Protein AF-A0A940HLI9-F1 (afdb_monomer_lite)

Structure (mmCIF, N/CA/C/O backbone):
data_AF-A0A940HLI9-F1
#
_entry.id   AF-A0A940HLI9-F1
#
loop_
_atom_site.group_PDB
_atom_site.id
_atom_site.type_symbol
_atom_site.label_atom_id
_atom_site.label_alt_id
_atom_site.label_comp_id
_atom_site.label_asym_id
_atom_site.label_entity_id
_atom_site.label_seq_id
_atom_site.pdbx_PDB_ins_code
_atom_site.Cartn_x
_atom_site.Cartn_y
_atom_site.Cartn_z
_atom_site.occupancy
_atom_site.B_iso_or_equiv
_atom_site.auth_seq_id
_atom_site.auth_comp_id
_atom_site.auth_asym_id
_atom_site.auth_atom_id
_atom_site.pdbx_PDB_model_num
ATOM 1 N N . MET A 1 1 ? -22.825 69.898 46.844 1.00 34.56 1 MET A N 1
ATOM 2 C CA . MET A 1 1 ? -21.677 69.708 45.927 1.00 34.56 1 MET A CA 1
ATOM 3 C C . MET A 1 1 ? -21.076 68.330 46.210 1.00 34.56 1 MET A C 1
ATOM 5 O O . MET A 1 1 ? -21.079 67.948 47.373 1.00 34.56 1 MET A O 1
ATOM 9 N N . PRO A 1 2 ? -20.767 67.544 45.162 1.00 39.75 2 PRO A N 1
ATOM 10 C CA . PRO A 1 2 ? -21.033 66.092 45.058 1.00 39.75 2 PRO A CA 1
ATOM 11 C C . PRO A 1 2 ? -19.988 65.242 45.807 1.00 39.75 2 PRO A C 1
ATOM 13 O O . PRO A 1 2 ? -18.832 65.632 45.882 1.00 39.75 2 PRO A O 1
ATOM 16 N N . ILE A 1 3 ? -20.351 64.195 46.558 1.00 37.03 3 ILE A N 1
ATOM 17 C CA . ILE A 1 3 ? -20.760 62.819 46.179 1.00 37.03 3 ILE A CA 1
ATOM 18 C C . ILE A 1 3 ? -19.751 62.132 45.244 1.00 37.03 3 ILE A C 1
ATOM 20 O O . ILE A 1 3 ? -19.861 62.183 44.022 1.00 37.03 3 ILE A O 1
ATOM 24 N N . ILE A 1 4 ? -18.790 61.439 45.862 1.00 46.00 4 ILE A N 1
ATOM 25 C CA . ILE A 1 4 ? -17.926 60.436 45.234 1.00 46.00 4 ILE A CA 1
ATOM 26 C C . ILE A 1 4 ? -18.739 59.138 45.159 1.00 46.00 4 ILE A C 1
ATOM 28 O O . ILE A 1 4 ? -18.910 58.434 46.153 1.00 46.00 4 ILE A O 1
ATOM 32 N N . GLY A 1 5 ? -19.303 58.862 43.985 1.00 39.59 5 GLY A N 1
ATOM 33 C CA . GLY A 1 5 ? -20.005 57.617 43.689 1.00 39.59 5 GLY A CA 1
ATOM 34 C C . GLY A 1 5 ? -19.029 56.546 43.213 1.00 39.59 5 GLY A C 1
ATOM 35 O O . GLY A 1 5 ? -18.458 56.659 42.131 1.00 39.59 5 GLY A O 1
ATOM 36 N N . PHE A 1 6 ? -18.865 55.497 44.018 1.00 41.69 6 PHE A N 1
ATOM 37 C CA . PHE A 1 6 ? -18.254 54.228 43.628 1.00 41.69 6 PHE A CA 1
ATOM 38 C C . PHE A 1 6 ? -19.008 53.639 42.423 1.00 41.69 6 PHE A C 1
ATOM 40 O O . PHE A 1 6 ? -20.131 53.152 42.557 1.00 41.69 6 PHE A O 1
ATOM 47 N N . MET A 1 7 ? -18.396 53.660 41.238 1.00 38.41 7 MET A N 1
ATOM 48 C CA . MET A 1 7 ? -18.864 52.855 40.111 1.00 38.41 7 MET A CA 1
ATOM 49 C C . MET A 1 7 ? -18.359 51.420 40.285 1.00 38.41 7 MET A C 1
ATOM 51 O O . MET A 1 7 ? -17.169 51.126 40.203 1.00 38.41 7 MET A O 1
ATOM 55 N N . SER A 1 8 ? -19.330 50.558 40.566 1.00 41.03 8 SER A N 1
ATOM 56 C CA . SER A 1 8 ? -19.304 49.099 40.587 1.00 41.03 8 SER A CA 1
ATOM 57 C C . SER A 1 8 ? -18.386 48.466 39.529 1.00 41.03 8 SER A C 1
ATOM 59 O O . SER A 1 8 ? -18.552 48.657 38.323 1.00 41.03 8 SER A O 1
ATOM 61 N N . THR A 1 9 ? -17.457 47.630 39.991 1.00 48.69 9 THR A N 1
ATOM 62 C CA . THR A 1 9 ? -16.508 46.827 39.200 1.00 48.69 9 THR A CA 1
ATOM 63 C C . THR A 1 9 ? -17.158 45.675 38.417 1.00 48.69 9 THR A C 1
ATOM 65 O O . THR A 1 9 ? -16.462 44.905 37.756 1.00 48.69 9 THR A O 1
ATOM 68 N N . LEU A 1 10 ? -18.491 45.562 38.411 1.00 42.12 10 LEU A N 1
ATOM 69 C CA . LEU A 1 10 ? -19.194 44.447 37.767 1.00 42.12 10 LEU A CA 1
ATOM 70 C C . LEU A 1 10 ? -19.305 44.546 36.232 1.00 42.12 10 LEU A C 1
ATOM 72 O O . LEU A 1 10 ? -19.690 43.572 35.592 1.00 42.12 10 LEU A O 1
ATOM 76 N N . SER A 1 11 ? -18.947 45.678 35.613 1.00 44.53 11 SER A N 1
ATOM 77 C CA . SER A 1 11 ? -19.092 45.859 34.151 1.00 44.53 11 SER A CA 1
ATOM 78 C C . SER A 1 11 ? -17.863 45.454 33.326 1.00 44.53 11 SER A C 1
ATOM 80 O O . SER A 1 11 ? -17.962 45.324 32.107 1.00 44.53 11 SER A O 1
ATOM 82 N N . VAL A 1 12 ? -16.706 45.223 33.956 1.00 42.00 12 VAL A N 1
ATOM 83 C CA . VAL A 1 12 ? -15.482 44.805 33.238 1.00 42.00 12 VAL A CA 1
ATOM 84 C C . VAL A 1 12 ? -15.362 43.277 33.169 1.00 42.00 12 VAL A C 1
ATOM 86 O O . VAL A 1 12 ? -14.856 42.743 32.183 1.00 42.00 12 VAL A O 1
ATOM 89 N N . LEU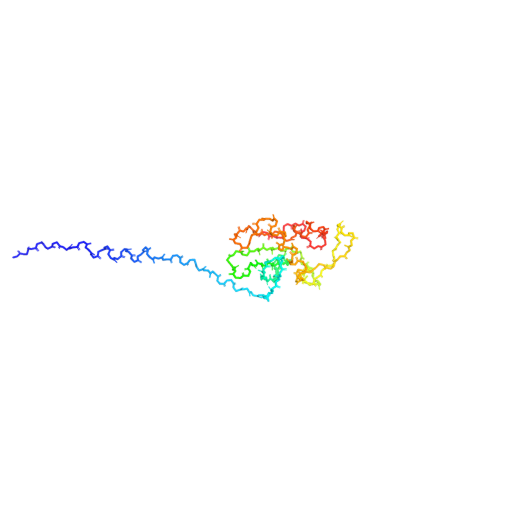 A 1 13 ? -15.917 42.551 34.145 1.00 41.00 13 LEU A N 1
ATOM 90 C CA . LEU A 1 13 ? -15.831 41.086 34.194 1.00 41.00 13 LEU A CA 1
ATOM 91 C C . LEU A 1 13 ? -16.717 40.373 33.156 1.00 41.00 13 LEU A C 1
ATOM 93 O O . LEU A 1 13 ? -16.303 39.361 32.600 1.00 41.00 13 LEU A O 1
ATOM 97 N N . LEU A 1 14 ? -17.865 40.943 32.772 1.00 41.19 14 LEU A N 1
ATOM 98 C CA . LEU A 1 14 ? -18.736 40.367 31.730 1.00 41.19 14 LEU A CA 1
ATOM 99 C C . LEU A 1 14 ? -18.207 40.537 30.294 1.00 41.19 14 LEU A C 1
ATOM 101 O O . LEU A 1 14 ? -18.754 39.952 29.357 1.00 41.19 14 LEU A O 1
ATOM 105 N N . ARG A 1 15 ? -17.135 41.316 30.096 1.00 40.88 15 ARG A N 1
ATOM 106 C CA . ARG A 1 15 ? -16.509 41.499 28.777 1.00 40.88 15 ARG A CA 1
ATOM 107 C C . ARG A 1 15 ? -15.299 40.590 28.548 1.00 40.88 15 ARG A C 1
ATOM 109 O O . ARG A 1 15 ? -14.881 40.444 27.403 1.00 40.88 15 ARG A O 1
ATOM 116 N N . ILE A 1 16 ? -14.785 39.942 29.595 1.00 38.28 16 ILE A N 1
ATOM 117 C CA . ILE A 1 16 ? -13.632 39.033 29.500 1.00 38.28 16 ILE A CA 1
ATOM 118 C C . ILE A 1 16 ? -14.080 37.575 29.304 1.00 38.28 16 ILE A C 1
ATOM 120 O O . ILE A 1 16 ? -13.441 36.843 28.550 1.00 38.28 16 ILE A O 1
ATOM 124 N N . GLU A 1 17 ? -15.239 37.162 29.828 1.00 36.31 17 GLU A N 1
ATOM 125 C CA . GLU A 1 17 ? -15.720 35.782 29.619 1.00 36.31 17 GLU A CA 1
ATOM 126 C C . GLU A 1 17 ? -16.152 35.473 28.174 1.00 36.31 17 GLU A C 1
ATOM 128 O O . GLU A 1 17 ? -16.124 34.318 27.750 1.00 36.31 17 GLU A O 1
ATOM 133 N N . LYS A 1 18 ? -16.448 36.490 27.352 1.00 37.16 18 LYS A N 1
ATOM 134 C CA . LYS A 1 18 ? -16.671 36.288 25.907 1.00 37.16 18 LYS A CA 1
ATOM 135 C C . LYS A 1 18 ? -15.386 36.124 25.095 1.00 37.16 18 LYS A C 1
ATOM 137 O O . LYS A 1 18 ? -15.468 35.674 23.957 1.00 37.16 18 LYS A O 1
ATOM 142 N N . PHE A 1 19 ? -14.220 36.448 25.655 1.00 38.03 19 PHE A N 1
ATOM 143 C CA . PHE A 1 19 ? -12.939 36.323 24.950 1.00 38.03 19 PHE A CA 1
ATOM 144 C C . PHE A 1 19 ? -12.240 34.977 25.195 1.00 38.03 19 PHE A C 1
ATOM 146 O O . PHE A 1 19 ? -11.377 34.588 24.415 1.00 38.03 19 PHE A O 1
ATOM 153 N N . LEU A 1 20 ? -12.657 34.227 26.222 1.00 38.44 20 LEU A N 1
ATOM 154 C CA . LEU A 1 20 ? -12.158 32.873 26.503 1.00 38.44 20 LEU A CA 1
ATOM 155 C C . LEU A 1 20 ? -13.118 31.756 26.056 1.00 38.44 20 LEU A C 1
ATOM 157 O O . LEU A 1 20 ? -12.775 30.582 26.137 1.00 38.44 20 LEU A O 1
ATOM 161 N N . SER A 1 21 ? -14.276 32.114 25.486 1.00 38.53 21 SER A N 1
ATOM 162 C CA . SER A 1 21 ? -15.133 31.207 24.703 1.00 38.53 21 SER A CA 1
ATOM 163 C C . SER A 1 21 ? -14.840 31.311 23.197 1.00 38.53 21 SER A C 1
ATOM 165 O O . SER A 1 21 ? -15.697 31.092 22.343 1.00 38.53 21 SER A O 1
ATOM 167 N N . GLY A 1 22 ? -13.599 31.658 22.844 1.00 36.22 22 GLY A N 1
ATOM 168 C CA . GLY A 1 22 ? -13.057 31.461 21.506 1.00 36.22 22 GLY A CA 1
ATOM 169 C C . GLY A 1 22 ? -12.797 29.977 21.303 1.00 36.22 22 GLY A C 1
ATOM 170 O O . GLY A 1 22 ? -11.651 29.536 21.327 1.00 36.22 22 GLY A O 1
ATOM 171 N N . GLY A 1 23 ? -13.879 29.202 21.183 1.00 35.09 23 GLY A N 1
ATOM 172 C CA . GLY A 1 23 ? -13.837 27.800 20.819 1.00 35.09 23 GLY A CA 1
ATOM 173 C C . GLY A 1 23 ? -12.922 27.653 19.619 1.00 35.09 23 GLY A C 1
ATOM 174 O O . GLY A 1 23 ? -13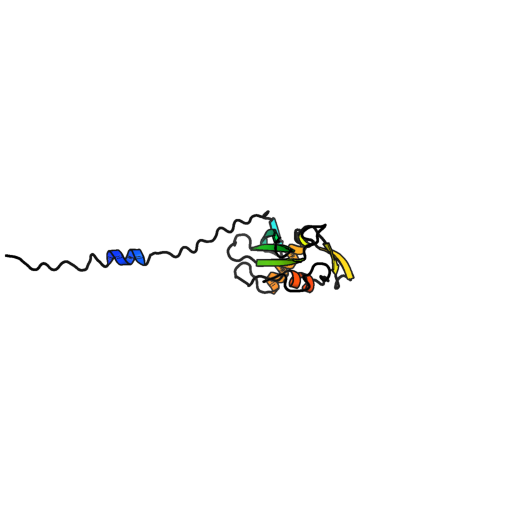.223 28.138 18.529 1.00 35.09 23 GLY A O 1
ATOM 175 N N . ASN A 1 24 ? -11.786 27.008 19.856 1.00 37.00 24 ASN A N 1
ATOM 176 C CA . ASN A 1 24 ? -10.861 26.586 18.831 1.00 37.00 24 ASN A CA 1
ATOM 177 C C . ASN A 1 24 ? -11.597 25.501 18.039 1.00 37.00 24 ASN A C 1
ATOM 179 O O . ASN A 1 24 ? -11.438 24.302 18.274 1.00 37.00 24 ASN A O 1
ATOM 183 N N . GLN A 1 25 ? -12.490 25.920 17.142 1.00 34.53 25 GLN A N 1
ATOM 184 C CA . GLN A 1 25 ? -12.883 25.083 16.036 1.00 34.53 25 GLN A CA 1
ATOM 185 C C . GLN A 1 25 ? -11.609 24.937 15.221 1.00 34.53 25 GLN A C 1
ATOM 187 O O . GLN A 1 25 ? -11.322 25.729 14.327 1.00 34.53 25 GLN A O 1
ATOM 192 N N . LEU A 1 26 ? -10.837 23.898 15.561 1.00 39.41 26 LEU A N 1
ATOM 193 C CA . LEU A 1 26 ? -10.153 23.102 14.565 1.00 39.41 26 LEU A CA 1
ATOM 194 C C . LEU A 1 26 ? -11.173 22.965 13.448 1.00 39.41 26 LEU A C 1
ATOM 196 O O . LEU A 1 26 ? -12.131 22.195 13.568 1.00 39.41 26 LEU A O 1
ATOM 200 N N . GLN A 1 27 ? -11.015 23.794 12.417 1.00 38.19 27 GLN A N 1
ATOM 201 C CA . GLN A 1 27 ? -11.606 23.536 11.131 1.00 38.19 27 GLN A CA 1
ATOM 202 C C . GLN A 1 27 ? -11.174 22.107 10.864 1.00 38.19 27 GLN A C 1
ATOM 204 O O . GLN A 1 27 ? -10.001 21.834 10.605 1.00 38.19 27 GLN A O 1
ATOM 209 N N . GLN A 1 28 ? -12.106 21.173 11.054 1.00 36.88 28 GLN A N 1
ATOM 210 C CA . GLN A 1 28 ? -12.014 19.884 10.420 1.00 36.88 28 GLN A CA 1
ATOM 211 C C . GLN A 1 28 ? -11.928 20.284 8.965 1.00 36.88 28 GLN A C 1
ATOM 213 O O . GLN A 1 28 ? -12.931 20.686 8.371 1.00 36.88 28 GLN A O 1
ATOM 218 N N . SER A 1 29 ? -10.700 20.342 8.451 1.00 39.44 29 SER A N 1
ATOM 219 C CA . SER A 1 29 ? -10.467 20.600 7.055 1.00 39.44 29 SER A CA 1
ATOM 220 C C . SER A 1 29 ? -11.293 19.525 6.384 1.00 39.44 29 SER A C 1
ATOM 222 O O . SER A 1 29 ? -11.051 18.324 6.538 1.00 39.44 29 SER A O 1
ATOM 224 N N . LYS A 1 30 ? -12.389 19.955 5.757 1.00 42.72 30 LYS A N 1
ATOM 225 C CA . LYS A 1 30 ? -13.203 19.110 4.907 1.00 42.72 30 LYS A CA 1
ATOM 226 C C . LYS A 1 30 ? -12.279 18.787 3.747 1.00 42.72 30 LYS A C 1
ATOM 228 O O . LYS A 1 30 ? -12.293 19.455 2.721 1.00 42.72 30 LYS A O 1
ATOM 233 N N . THR A 1 31 ? -11.394 17.820 3.960 1.00 45.19 31 THR A N 1
ATOM 234 C CA . THR A 1 31 ? -10.532 17.242 2.951 1.00 45.19 31 THR A CA 1
ATOM 235 C C . THR A 1 31 ? -11.489 16.509 2.040 1.00 45.19 31 THR A C 1
ATOM 237 O O . THR A 1 31 ? -11.845 15.352 2.249 1.00 45.19 31 THR A O 1
ATOM 240 N N . SER A 1 32 ? -12.009 17.256 1.070 1.00 42.56 32 SER A N 1
ATOM 241 C CA . SER A 1 32 ? -12.756 16.722 -0.047 1.00 42.56 32 SER A CA 1
ATOM 242 C C . SER A 1 32 ? -11.923 15.582 -0.618 1.00 42.56 32 SER A C 1
ATOM 244 O O . SER A 1 32 ? -10.831 15.790 -1.148 1.00 42.56 32 SER A O 1
ATOM 246 N N . MET A 1 33 ? -12.390 14.353 -0.418 1.00 53.72 33 MET A N 1
ATOM 247 C CA . MET A 1 33 ? -11.829 13.197 -1.089 1.00 53.72 33 MET A CA 1
ATOM 248 C C . MET A 1 33 ? -12.150 13.372 -2.570 1.00 53.72 33 MET A C 1
ATOM 250 O O . MET A 1 33 ? -13.268 13.105 -2.993 1.00 53.72 33 MET A O 1
ATOM 254 N N . SER A 1 34 ? -11.192 13.855 -3.356 1.00 63.06 34 SER A N 1
ATOM 255 C CA . SER A 1 34 ? -11.360 14.108 -4.791 1.00 63.06 34 SER A CA 1
ATOM 256 C C . SER A 1 34 ? -11.345 12.825 -5.639 1.00 63.06 34 SER A C 1
ATOM 258 O O . SER A 1 34 ? -11.016 12.873 -6.818 1.00 63.06 34 SER A O 1
ATOM 260 N N . GLY A 1 35 ? -11.673 11.673 -5.047 1.00 74.75 35 GLY A N 1
ATOM 261 C CA . GLY A 1 35 ? -11.556 10.356 -5.664 1.00 74.75 35 GLY A CA 1
ATOM 262 C C . GLY A 1 35 ? -12.792 9.499 -5.441 1.00 74.75 35 GLY A C 1
ATOM 263 O O . GLY A 1 35 ? -13.545 9.694 -4.486 1.00 74.75 35 GLY A O 1
ATOM 264 N N . LYS A 1 36 ? -12.988 8.509 -6.318 1.00 89.00 36 LYS A N 1
ATOM 265 C CA . LYS A 1 36 ? -14.086 7.542 -6.205 1.00 89.00 36 LYS A CA 1
ATOM 266 C C . LYS A 1 36 ? -13.956 6.762 -4.893 1.00 89.00 36 LYS A C 1
ATOM 268 O O . LYS A 1 36 ? -13.028 5.967 -4.748 1.00 89.00 36 LYS A O 1
ATOM 273 N N . LEU A 1 37 ? -14.899 6.974 -3.974 1.00 93.44 37 LEU A N 1
ATOM 274 C CA . LEU A 1 37 ? -15.017 6.213 -2.731 1.00 93.44 37 LEU A CA 1
ATOM 275 C C . LEU A 1 37 ? -15.471 4.781 -3.040 1.00 93.44 37 LEU A C 1
ATOM 277 O O . LEU A 1 37 ? -16.423 4.578 -3.795 1.00 93.44 37 LEU A O 1
ATOM 281 N N . ARG A 1 38 ? -14.775 3.793 -2.481 1.00 96.19 38 ARG A N 1
ATOM 282 C CA . ARG A 1 38 ? -15.034 2.360 -2.686 1.00 96.19 38 ARG A CA 1
ATOM 283 C C . ARG A 1 38 ? -15.118 1.654 -1.335 1.00 96.19 38 ARG A C 1
ATOM 285 O O . ARG A 1 38 ? -14.493 2.101 -0.378 1.00 96.19 38 ARG A O 1
ATOM 292 N N . ASN A 1 39 ? -15.880 0.565 -1.267 1.00 96.94 39 ASN A N 1
ATOM 293 C CA . ASN A 1 39 ? -16.027 -0.258 -0.064 1.00 96.94 39 ASN A CA 1
ATOM 294 C C . ASN A 1 39 ? -15.176 -1.528 -0.189 1.00 96.94 39 ASN A C 1
ATOM 296 O O . ASN A 1 39 ? -15.019 -2.051 -1.293 1.00 96.94 39 ASN A O 1
ATOM 300 N N . ILE A 1 40 ? -14.669 -2.035 0.932 1.00 97.56 40 ILE A N 1
ATOM 301 C CA . ILE A 1 40 ? -14.020 -3.347 1.022 1.00 97.56 40 ILE A CA 1
ATOM 302 C C . ILE A 1 40 ? -14.255 -3.951 2.408 1.00 97.56 40 ILE A C 1
ATOM 304 O O . ILE A 1 40 ? -14.232 -3.231 3.403 1.00 97.56 40 ILE A O 1
ATOM 308 N N . VAL A 1 41 ? -14.477 -5.263 2.465 1.00 97.75 41 VAL A N 1
ATOM 309 C CA . VAL A 1 41 ? -14.654 -6.016 3.715 1.00 97.75 41 VAL A CA 1
ATOM 310 C C . VAL A 1 41 ? -13.390 -6.829 3.978 1.00 97.75 41 VAL A C 1
ATOM 312 O O . VAL A 1 41 ? -12.891 -7.508 3.076 1.00 97.75 41 VAL A O 1
ATOM 315 N N . ILE A 1 42 ? -12.842 -6.742 5.191 1.00 97.00 42 ILE A N 1
ATOM 316 C CA . ILE A 1 42 ? -11.645 -7.488 5.603 1.00 97.00 42 ILE A CA 1
ATOM 317 C C . ILE A 1 42 ? -11.908 -8.088 6.984 1.00 97.00 42 ILE A C 1
ATOM 319 O O . ILE A 1 42 ? -12.005 -7.361 7.971 1.00 97.00 42 ILE A O 1
ATOM 323 N N . GLY A 1 43 ? -12.035 -9.417 7.042 1.00 94.94 43 GLY A N 1
ATOM 324 C CA . GLY A 1 43 ? -12.564 -10.088 8.232 1.00 94.94 43 GLY A CA 1
ATOM 325 C C . GLY A 1 43 ? -13.994 -9.615 8.496 1.00 94.94 43 GLY A C 1
ATOM 326 O O . GLY A 1 43 ? -14.782 -9.519 7.559 1.00 94.94 43 GLY A O 1
ATOM 327 N N . ASP A 1 44 ? -14.278 -9.233 9.739 1.00 95.69 44 ASP A N 1
ATOM 328 C CA . ASP A 1 44 ? -15.595 -8.739 10.170 1.00 95.69 44 ASP A CA 1
ATOM 329 C C . ASP A 1 44 ? -15.707 -7.204 10.149 1.00 95.69 44 ASP A C 1
ATOM 331 O O . AS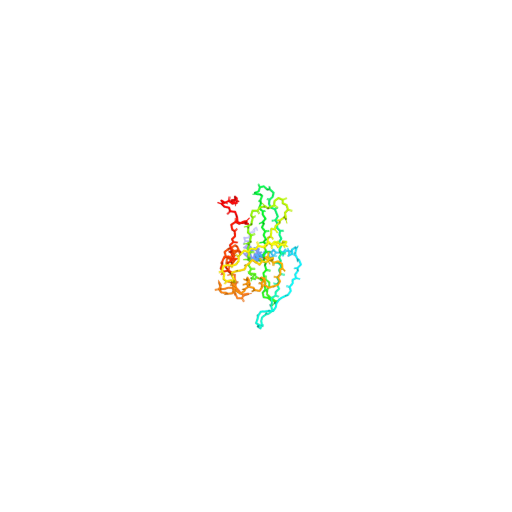P A 1 44 ? -16.604 -6.622 10.760 1.00 95.69 44 ASP A O 1
ATOM 335 N N . GLN A 1 45 ? -14.756 -6.521 9.507 1.00 97.06 45 GLN A N 1
ATOM 336 C CA . GLN A 1 45 ? -14.687 -5.063 9.486 1.00 97.06 45 GLN A CA 1
ATOM 337 C C . GLN A 1 45 ? -14.927 -4.519 8.076 1.00 97.06 45 GLN A C 1
ATOM 339 O O . GLN A 1 45 ? -14.319 -4.952 7.091 1.00 97.06 45 GLN A O 1
ATOM 344 N N . ASP A 1 46 ? -15.794 -3.511 8.005 1.00 97.56 46 ASP A N 1
ATOM 345 C CA . ASP A 1 46 ? -16.063 -2.741 6.799 1.00 97.56 46 ASP A CA 1
ATOM 346 C C . ASP A 1 46 ? -15.108 -1.549 6.701 1.00 97.56 46 ASP A C 1
ATOM 348 O O . ASP A 1 46 ? -15.043 -0.703 7.599 1.00 97.56 46 ASP A O 1
ATOM 352 N N . TYR A 1 47 ? -14.463 -1.397 5.550 1.00 97.94 47 TYR A N 1
ATOM 353 C CA . TYR A 1 47 ? -13.611 -0.256 5.242 1.00 97.94 47 TYR A CA 1
ATOM 354 C C . TYR A 1 47 ? -14.121 0.499 4.020 1.00 97.94 47 TYR A C 1
ATOM 356 O O . TYR A 1 47 ? -14.736 -0.059 3.107 1.00 97.94 47 TYR A O 1
ATOM 364 N N . VAL A 1 48 ? -13.818 1.793 3.986 1.00 97.38 48 VAL A N 1
ATOM 365 C CA . VAL A 1 48 ? -13.998 2.638 2.804 1.00 97.38 48 VAL A CA 1
ATOM 366 C C . VAL A 1 48 ? -12.668 3.248 2.409 1.00 97.38 48 VAL A C 1
ATOM 368 O O . VAL A 1 48 ? -11.882 3.628 3.274 1.00 97.38 48 VAL A O 1
ATOM 371 N N . TYR A 1 49 ? -12.399 3.351 1.114 1.00 97.25 49 TYR A N 1
ATOM 372 C CA . TYR A 1 49 ? -11.108 3.831 0.641 1.00 97.25 49 TYR A CA 1
ATOM 373 C C . TYR A 1 49 ? -11.199 4.660 -0.637 1.00 97.25 49 TYR A C 1
ATOM 375 O O . TYR A 1 49 ? -12.171 4.594 -1.393 1.00 97.25 49 TYR A O 1
ATOM 383 N N . THR A 1 50 ? -10.147 5.441 -0.872 1.00 96.38 50 THR A N 1
ATOM 384 C CA . THR A 1 50 ? -9.905 6.168 -2.121 1.00 96.38 50 THR A CA 1
ATOM 385 C C . THR A 1 50 ? -8.472 5.949 -2.575 1.00 96.38 50 THR A C 1
ATOM 387 O O . THR A 1 50 ? -7.569 5.856 -1.745 1.00 96.38 50 THR A O 1
ATOM 390 N N . VAL A 1 51 ? -8.277 5.897 -3.890 1.00 95.31 51 VAL A N 1
ATOM 391 C CA . VAL A 1 51 ? -6.961 5.899 -4.534 1.00 95.31 51 VAL A CA 1
ATOM 392 C C . VAL A 1 51 ? -6.923 7.106 -5.457 1.00 95.31 51 VAL A C 1
ATOM 394 O O . VAL A 1 51 ? -7.824 7.265 -6.281 1.00 95.31 51 VAL A O 1
ATOM 397 N N . ASN A 1 52 ? -5.915 7.959 -5.306 1.00 92.56 52 ASN A N 1
ATOM 398 C CA . ASN A 1 52 ? -5.717 9.130 -6.160 1.00 92.56 52 ASN A CA 1
ATOM 399 C C . ASN A 1 52 ? -4.284 9.147 -6.673 1.00 92.56 52 ASN A C 1
ATOM 401 O O . ASN A 1 52 ? -3.377 8.815 -5.918 1.00 92.56 52 ASN A O 1
ATOM 405 N N . SER A 1 53 ? -4.096 9.584 -7.913 1.00 89.12 53 SER A N 1
ATOM 406 C CA . SER A 1 53 ? -2.779 9.866 -8.481 1.00 89.12 53 SER A CA 1
ATOM 407 C C . SER A 1 53 ? -2.579 11.375 -8.605 1.00 89.12 53 SER A C 1
ATOM 409 O O . SER A 1 53 ? -3.538 12.116 -8.849 1.00 89.12 53 SER A O 1
ATOM 411 N N . LYS A 1 54 ? -1.343 11.826 -8.426 1.00 88.06 54 LYS A N 1
ATOM 412 C CA . LYS A 1 54 ? -0.870 13.172 -8.724 1.00 88.06 54 LYS A CA 1
ATOM 413 C C . LYS A 1 54 ? 0.456 13.052 -9.452 1.00 88.06 54 LYS A C 1
ATOM 415 O O . LYS A 1 54 ? 1.316 12.284 -9.039 1.00 88.06 54 LYS A O 1
ATOM 420 N N . TYR A 1 55 ? 0.616 13.867 -10.481 1.00 84.62 55 TYR A N 1
ATOM 421 C CA . TYR A 1 55 ? 1.872 13.992 -11.197 1.00 84.62 55 TYR A CA 1
ATOM 422 C C . TYR A 1 55 ? 2.515 15.336 -10.856 1.00 84.62 55 TYR A C 1
ATOM 424 O O . TYR A 1 55 ? 1.893 16.391 -11.025 1.00 84.62 55 TYR A O 1
ATOM 432 N N . ASP A 1 56 ? 3.745 15.290 -10.355 1.00 82.12 56 ASP A N 1
ATOM 433 C CA . ASP A 1 56 ? 4.589 16.456 -10.145 1.00 82.12 56 ASP A CA 1
ATOM 434 C C . ASP A 1 56 ? 5.464 16.678 -11.384 1.00 82.12 56 ASP A C 1
ATOM 436 O O . ASP A 1 56 ? 6.434 15.957 -11.623 1.00 82.12 56 ASP A O 1
ATOM 440 N N . LYS A 1 57 ? 5.125 17.715 -12.156 1.00 79.12 57 LYS A N 1
ATOM 441 C CA . LYS A 1 57 ? 5.857 18.125 -13.364 1.00 79.12 57 LYS A CA 1
ATOM 442 C C . LYS A 1 57 ? 7.275 18.618 -13.082 1.00 79.12 57 LYS A C 1
ATOM 444 O O . LYS A 1 57 ? 8.133 18.492 -13.950 1.00 79.12 57 LYS A O 1
ATOM 449 N N . VAL A 1 58 ? 7.500 19.242 -11.925 1.00 79.75 58 VAL A N 1
ATOM 450 C CA . VAL A 1 58 ? 8.793 19.849 -11.576 1.00 79.75 58 VAL A CA 1
ATOM 451 C C . VAL A 1 58 ? 9.787 18.744 -11.261 1.00 79.75 58 VAL A C 1
ATOM 453 O O . VAL A 1 58 ? 10.883 18.720 -11.815 1.00 79.75 58 VAL A O 1
ATOM 456 N N . ASN A 1 59 ? 9.366 17.798 -10.424 1.00 78.88 59 ASN A N 1
ATOM 457 C CA . ASN A 1 59 ? 10.215 16.697 -9.986 1.00 78.88 59 ASN A CA 1
ATOM 458 C C . ASN A 1 59 ? 10.164 15.477 -10.921 1.00 78.88 59 ASN A C 1
ATOM 460 O O . ASN A 1 59 ? 11.023 14.606 -10.809 1.00 78.88 59 ASN A O 1
ATOM 464 N N . LYS A 1 60 ? 9.204 15.423 -11.859 1.00 80.25 60 LYS A N 1
ATOM 465 C CA . LYS A 1 60 ? 8.948 14.285 -12.764 1.00 80.25 60 LYS A CA 1
ATOM 466 C C . LYS A 1 60 ? 8.651 12.997 -12.003 1.00 80.25 60 LYS A C 1
ATOM 468 O O . LYS A 1 60 ? 9.271 11.949 -12.200 1.00 80.25 60 LYS A O 1
ATOM 473 N N . VAL A 1 61 ? 7.703 13.108 -11.081 1.00 82.62 61 VAL A N 1
ATOM 474 C CA . VAL A 1 61 ? 7.351 12.049 -10.137 1.00 82.62 61 VAL A CA 1
ATOM 475 C C . VAL A 1 61 ? 5.855 11.835 -10.142 1.00 82.62 61 VAL A C 1
ATOM 477 O O . VAL A 1 61 ? 5.076 12.786 -10.083 1.00 82.62 61 VAL A O 1
ATOM 480 N N . ASP A 1 62 ? 5.462 10.569 -10.142 1.00 85.50 62 ASP A N 1
ATOM 481 C CA . ASP A 1 62 ? 4.090 10.168 -9.891 1.00 85.50 62 ASP A CA 1
ATOM 482 C C . ASP A 1 62 ? 3.934 9.776 -8.420 1.00 85.50 62 ASP A C 1
ATOM 484 O O . ASP A 1 62 ? 4.620 8.875 -7.928 1.00 85.50 62 ASP A O 1
ATOM 488 N N . SER A 1 63 ? 3.012 10.440 -7.722 1.00 89.56 63 SER A N 1
ATOM 489 C CA . SER A 1 63 ? 2.578 10.070 -6.375 1.00 89.56 63 SER A CA 1
ATOM 490 C C . SER A 1 63 ? 1.176 9.473 -6.428 1.00 89.56 63 SER A C 1
ATOM 492 O O . SER A 1 63 ? 0.231 10.082 -6.935 1.00 89.56 63 SER A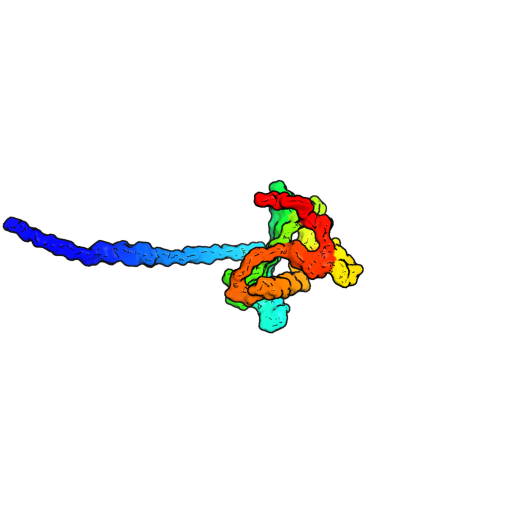 O 1
ATOM 494 N N . ILE A 1 64 ? 1.021 8.274 -5.873 1.00 92.44 64 ILE A N 1
ATOM 495 C CA . ILE A 1 64 ? -0.277 7.645 -5.648 1.00 92.44 64 ILE A CA 1
ATOM 496 C C . ILE A 1 64 ? -0.542 7.642 -4.150 1.00 92.44 64 ILE A C 1
ATOM 498 O O . ILE A 1 64 ? 0.275 7.183 -3.358 1.00 92.44 64 ILE A O 1
ATOM 502 N N . SER A 1 65 ? -1.726 8.103 -3.763 1.00 94.75 65 SER A N 1
ATOM 503 C CA . SER A 1 65 ? -2.198 8.077 -2.381 1.00 94.75 65 SER A CA 1
ATOM 504 C C . SER A 1 65 ? -3.352 7.093 -2.236 1.00 94.75 65 SER A C 1
ATOM 506 O O . SER A 1 65 ? -4.390 7.232 -2.890 1.00 94.75 65 SER A O 1
ATOM 508 N N . LEU A 1 66 ? -3.182 6.114 -1.351 1.00 96.88 66 LEU A N 1
ATOM 509 C CA . LEU A 1 66 ? -4.261 5.278 -0.837 1.00 96.88 66 LEU A CA 1
ATOM 510 C C . LEU A 1 66 ? -4.647 5.803 0.544 1.00 96.88 66 LEU A C 1
ATOM 512 O O . LEU A 1 66 ? -3.819 5.875 1.451 1.00 96.88 66 LEU A O 1
ATOM 516 N N . ARG A 1 67 ? -5.923 6.154 0.705 1.00 97.44 67 ARG A N 1
ATOM 517 C CA . ARG A 1 67 ? -6.507 6.485 2.008 1.00 97.44 67 ARG A CA 1
ATOM 518 C C . ARG A 1 67 ? -7.631 5.523 2.321 1.00 97.44 67 ARG A C 1
ATOM 520 O O . ARG A 1 67 ? -8.590 5.466 1.551 1.00 97.44 67 ARG A O 1
ATOM 527 N N . ALA A 1 68 ? -7.520 4.809 3.434 1.00 97.69 68 ALA A N 1
ATOM 528 C CA . ALA A 1 68 ? -8.531 3.879 3.920 1.00 97.69 68 ALA A CA 1
ATOM 529 C C . ALA A 1 68 ? -9.039 4.298 5.301 1.00 97.69 68 ALA A C 1
ATOM 531 O O . ALA A 1 68 ? -8.294 4.811 6.129 1.00 97.69 68 ALA A O 1
ATOM 532 N N . PHE A 1 69 ? -10.319 4.064 5.553 1.00 97.19 69 PHE A N 1
ATOM 533 C CA . PHE A 1 69 ? -11.003 4.408 6.790 1.00 97.19 69 PHE A CA 1
ATOM 534 C C . PHE A 1 69 ? -11.833 3.220 7.243 1.00 97.19 69 PHE A C 1
ATOM 536 O O . PHE A 1 69 ? -12.421 2.523 6.414 1.00 97.19 69 PHE A O 1
ATOM 543 N N . LEU A 1 70 ? -11.958 3.046 8.554 1.00 97.44 70 LEU A N 1
ATOM 544 C CA . LEU A 1 70 ? -13.010 2.199 9.094 1.00 97.44 70 LEU A CA 1
ATOM 545 C C . LEU A 1 70 ? -14.366 2.836 8.757 1.00 97.44 70 LEU A C 1
ATOM 547 O O . LEU A 1 70 ? -14.567 4.040 8.952 1.00 97.44 70 LEU A O 1
ATOM 551 N N . LYS A 1 71 ? -15.307 2.061 8.217 1.00 95.94 71 LYS A N 1
ATOM 552 C CA . LYS A 1 71 ? -16.627 2.581 7.848 1.00 95.94 71 LYS A CA 1
ATOM 553 C C . LYS A 1 71 ? -17.322 3.154 9.087 1.00 95.94 71 LYS A C 1
ATOM 555 O O . LYS A 1 71 ? -17.312 2.563 10.160 1.00 95.94 71 LYS A O 1
ATOM 560 N N . GLY A 1 72 ? -17.881 4.355 8.946 1.00 93.44 72 GLY A N 1
ATOM 561 C CA . GLY A 1 72 ? -18.448 5.116 10.067 1.00 93.44 72 GLY A CA 1
ATOM 562 C C . GLY A 1 72 ? -17.434 5.953 10.863 1.00 93.44 72 GLY A C 1
ATOM 563 O O . GLY A 1 72 ? -17.856 6.837 11.601 1.00 93.44 72 GLY A O 1
ATOM 564 N N . ASN A 1 73 ? -16.119 5.775 10.669 1.00 92.69 73 ASN A N 1
ATOM 565 C CA . ASN A 1 73 ? -15.086 6.593 11.310 1.00 92.69 73 ASN A CA 1
ATOM 566 C C . ASN A 1 73 ? -14.076 7.155 10.296 1.00 92.69 73 ASN A C 1
ATOM 568 O O . ASN A 1 73 ? -13.114 6.502 9.902 1.00 92.69 73 ASN A O 1
ATOM 572 N N . ARG A 1 74 ? -14.265 8.424 9.915 1.00 89.94 74 ARG A N 1
ATOM 573 C CA . ARG A 1 74 ? -13.389 9.122 8.958 1.00 89.94 74 ARG A CA 1
ATOM 574 C C . ARG A 1 74 ? -12.253 9.921 9.605 1.00 89.94 74 ARG A C 1
ATOM 576 O O . ARG A 1 74 ? -11.511 10.591 8.897 1.00 89.94 74 ARG A O 1
ATOM 583 N N . LYS A 1 75 ? -12.124 9.895 10.935 1.00 93.81 75 LYS A N 1
ATOM 584 C CA . LYS A 1 75 ? -11.193 10.776 11.659 1.00 93.81 75 LYS A CA 1
ATOM 585 C C . LYS A 1 75 ? -9.734 10.337 11.528 1.00 93.81 75 LYS A C 1
ATOM 587 O O . LYS A 1 75 ? -8.843 11.180 11.544 1.00 93.81 75 LYS A O 1
ATOM 592 N N . PHE A 1 76 ? -9.497 9.032 11.414 1.00 95.06 76 PHE A N 1
ATOM 593 C CA . PHE A 1 76 ? -8.160 8.448 11.492 1.00 95.06 76 PHE A CA 1
ATOM 594 C C . PHE A 1 76 ? -7.876 7.516 10.306 1.00 95.06 76 PHE A C 1
ATOM 596 O O . PHE A 1 76 ? -7.910 6.291 10.465 1.00 95.06 76 PHE A O 1
ATOM 603 N N . PRO A 1 77 ? -7.640 8.072 9.103 1.00 97.06 77 PRO A N 1
ATOM 604 C CA . PRO A 1 77 ? -7.286 7.256 7.954 1.00 97.06 77 PRO A CA 1
ATOM 605 C C . PRO A 1 77 ? -5.976 6.503 8.165 1.00 97.06 77 PRO A C 1
ATOM 607 O O . PRO A 1 77 ? -5.048 7.006 8.799 1.00 97.06 77 PRO A O 1
ATOM 610 N N . LEU A 1 78 ? -5.889 5.336 7.539 1.00 98.38 78 LEU A N 1
ATOM 611 C CA . LEU A 1 78 ? -4.625 4.799 7.066 1.00 98.38 78 LEU A CA 1
ATOM 612 C C . LEU A 1 78 ? -4.252 5.562 5.799 1.00 98.38 78 LEU A C 1
ATOM 614 O O . LEU A 1 78 ? -5.010 5.541 4.827 1.00 98.38 78 LEU A O 1
ATOM 618 N N . GLU A 1 79 ? -3.102 6.225 5.814 1.00 97.94 79 GLU A N 1
ATOM 619 C CA . GLU A 1 79 ? -2.564 6.941 4.660 1.00 97.94 79 GLU A CA 1
ATOM 620 C C . GLU A 1 79 ? -1.297 6.236 4.181 1.00 97.94 79 GLU A C 1
ATOM 622 O O . GLU A 1 79 ? -0.383 5.979 4.968 1.00 97.94 79 GLU A O 1
ATOM 627 N N . ILE A 1 80 ? -1.264 5.902 2.892 1.00 97.94 80 ILE A N 1
ATOM 628 C CA . ILE A 1 80 ? -0.146 5.218 2.244 1.00 97.94 80 ILE A CA 1
ATOM 629 C C . ILE A 1 80 ? 0.194 5.976 0.969 1.00 97.94 80 ILE A C 1
ATOM 631 O O . ILE A 1 80 ? -0.685 6.206 0.132 1.00 97.94 80 ILE A O 1
ATOM 635 N N . GLU A 1 81 ? 1.462 6.341 0.823 1.00 95.62 81 GLU A N 1
ATOM 636 C CA . GLU A 1 81 ? 1.967 7.043 -0.352 1.00 95.62 81 GLU A CA 1
ATOM 637 C C . GLU A 1 81 ? 2.950 6.174 -1.138 1.00 95.62 81 GLU A C 1
ATOM 639 O O . GLU A 1 81 ? 3.853 5.551 -0.576 1.00 95.62 81 GLU A O 1
ATOM 644 N N . PHE A 1 82 ? 2.764 6.137 -2.453 1.00 93.38 82 PHE A N 1
ATOM 645 C CA . PHE A 1 82 ? 3.627 5.450 -3.403 1.00 93.38 82 PHE A CA 1
ATOM 646 C C . PHE A 1 82 ? 4.235 6.500 -4.313 1.00 93.38 82 PHE A C 1
ATOM 648 O O . PHE A 1 82 ? 3.504 7.210 -4.996 1.00 93.38 82 PHE A O 1
ATOM 655 N N . VAL A 1 83 ? 5.558 6.576 -4.324 1.00 90.31 83 VAL A N 1
ATOM 656 C CA . VAL A 1 83 ? 6.300 7.553 -5.113 1.00 90.31 83 VAL A CA 1
ATOM 657 C C . VAL A 1 83 ? 7.120 6.789 -6.143 1.00 90.31 83 VAL A C 1
ATOM 659 O O . VAL A 1 83 ? 8.002 6.005 -5.782 1.00 90.31 83 VAL A O 1
ATOM 662 N N . THR A 1 84 ? 6.803 6.988 -7.418 1.00 86.50 84 THR A N 1
ATOM 663 C CA . THR A 1 84 ? 7.481 6.341 -8.547 1.00 86.50 84 THR A CA 1
ATOM 664 C C . THR A 1 84 ? 8.067 7.382 -9.483 1.00 86.50 84 THR A C 1
ATOM 666 O O . THR A 1 84 ? 7.500 8.463 -9.648 1.00 86.50 84 THR A O 1
ATOM 669 N N . LYS A 1 85 ? 9.182 7.046 -10.137 1.00 81.00 85 LYS A N 1
ATOM 670 C CA . LYS A 1 85 ? 9.706 7.887 -11.219 1.00 81.00 85 LYS A CA 1
ATOM 671 C C . LYS A 1 85 ? 8.680 7.955 -12.353 1.00 81.00 85 LYS A C 1
ATOM 673 O O . LYS A 1 85 ? 8.021 6.952 -12.637 1.00 81.00 85 LYS A O 1
ATOM 678 N N . GLU A 1 86 ? 8.572 9.108 -13.002 1.00 68.56 86 GLU A N 1
ATOM 679 C CA . GLU A 1 86 ? 7.773 9.228 -14.219 1.00 68.56 86 GLU A CA 1
ATOM 680 C C . GLU A 1 86 ? 8.277 8.238 -15.278 1.00 68.56 86 GLU A C 1
ATOM 682 O O . GLU A 1 86 ? 9.474 8.160 -15.572 1.00 68.56 86 GLU A O 1
ATOM 687 N N . GLN A 1 87 ? 7.350 7.496 -15.883 1.00 64.62 87 GLN A N 1
ATOM 688 C CA . GLN A 1 87 ? 7.610 6.782 -17.125 1.00 64.62 87 GLN A CA 1
ATOM 689 C C . GLN A 1 87 ? 6.888 7.518 -18.256 1.00 64.62 87 GLN A C 1
ATOM 691 O O . GLN A 1 87 ? 5.663 7.463 -18.354 1.00 64.62 87 GLN A O 1
ATOM 696 N N . PHE A 1 88 ? 7.670 8.178 -19.123 1.00 53.12 88 PHE A N 1
ATOM 697 C CA . PHE A 1 88 ? 7.233 9.070 -20.215 1.00 53.12 88 PHE A CA 1
ATOM 698 C C . PHE A 1 88 ? 6.125 8.518 -21.135 1.00 53.12 88 PHE A C 1
ATOM 700 O O . PHE A 1 88 ? 5.521 9.283 -21.881 1.00 53.12 88 PHE A O 1
ATOM 707 N N . ILE A 1 89 ? 5.875 7.206 -21.123 1.00 55.94 89 ILE A N 1
ATOM 708 C CA . ILE A 1 89 ? 4.985 6.524 -22.070 1.00 55.94 89 ILE A CA 1
ATOM 709 C C . ILE A 1 89 ? 3.695 6.010 -21.405 1.00 55.94 89 ILE A C 1
ATOM 711 O O . ILE A 1 89 ? 2.663 5.948 -22.066 1.00 55.94 89 ILE A O 1
ATOM 715 N N . VAL A 1 90 ? 3.715 5.651 -20.115 1.00 56.44 90 VAL A N 1
ATOM 716 C CA . VAL A 1 90 ? 2.638 4.844 -19.490 1.00 56.44 90 VAL A CA 1
ATOM 717 C C . VAL A 1 90 ? 1.876 5.601 -18.388 1.00 56.44 90 VAL A C 1
ATOM 719 O O . VAL A 1 90 ? 0.899 5.091 -17.839 1.00 56.44 90 VAL A O 1
ATOM 722 N N . GLY A 1 91 ? 2.283 6.838 -18.076 1.00 67.88 91 GLY A N 1
ATOM 723 C CA . GLY A 1 91 ? 1.797 7.553 -16.893 1.00 67.88 91 GLY A CA 1
ATOM 724 C C . GLY A 1 91 ? 2.199 6.823 -15.607 1.00 67.88 91 GLY A C 1
ATOM 725 O O . GLY A 1 91 ? 3.115 6.004 -15.621 1.00 67.88 91 GLY A O 1
ATOM 726 N N . SER A 1 92 ? 1.496 7.087 -14.502 1.00 78.31 92 SER A N 1
ATOM 727 C CA . SER A 1 92 ? 1.794 6.492 -13.192 1.00 78.31 92 SER A CA 1
ATOM 728 C C . SER A 1 92 ? 1.716 4.951 -13.228 1.00 78.31 92 SER A C 1
ATOM 730 O O . SER A 1 92 ? 0.602 4.402 -13.258 1.00 78.31 92 SER A O 1
ATOM 732 N N . PRO A 1 93 ? 2.855 4.219 -13.203 1.00 84.19 93 PRO A N 1
ATOM 733 C CA . PRO A 1 93 ? 2.884 2.790 -13.537 1.00 84.19 93 PRO A CA 1
ATOM 734 C C . PRO A 1 93 ? 2.015 1.951 -12.599 1.00 84.19 93 PRO A C 1
ATOM 736 O O . PRO A 1 93 ? 1.220 1.121 -13.029 1.00 84.19 93 PRO A O 1
ATOM 739 N N . LEU A 1 94 ? 2.085 2.235 -11.299 1.00 89.69 94 LEU A N 1
ATOM 740 C CA . LEU A 1 94 ? 1.305 1.538 -10.277 1.00 89.69 94 LEU A CA 1
ATOM 741 C C . LEU A 1 94 ? -0.194 1.899 -10.300 1.00 89.69 94 LEU A C 1
ATOM 743 O O . LEU A 1 94 ? -1.008 1.172 -9.724 1.00 89.69 94 LEU A O 1
ATOM 747 N N . PHE A 1 95 ? -0.583 3.002 -10.952 1.00 88.50 95 PHE A N 1
ATOM 748 C CA . PHE A 1 95 ? -1.983 3.414 -11.079 1.00 88.50 95 PHE A CA 1
ATOM 749 C C . PHE A 1 95 ? 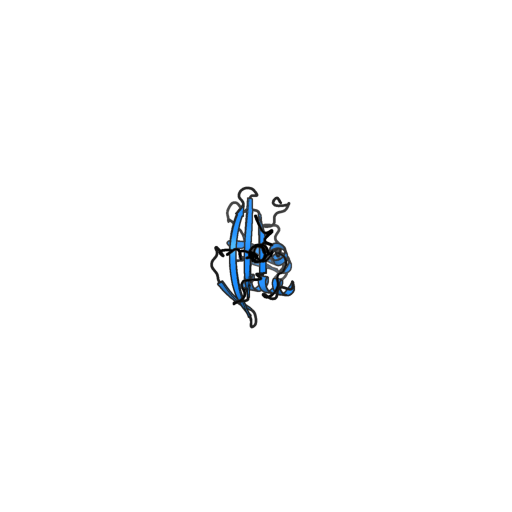-2.675 2.717 -12.260 1.00 88.50 95 PHE A C 1
ATOM 751 O O . PHE A 1 95 ? -3.831 2.298 -12.139 1.00 88.50 95 PHE A O 1
ATOM 758 N N . HIS A 1 96 ? -1.967 2.564 -13.383 1.00 87.19 96 HIS A N 1
ATOM 759 C CA . HIS A 1 96 ? -2.467 1.905 -14.599 1.00 87.19 96 HIS A CA 1
ATOM 760 C C . HIS A 1 96 ? -2.175 0.398 -14.640 1.00 87.19 96 HIS A C 1
ATOM 762 O O . HIS A 1 96 ? -2.882 -0.368 -15.304 1.00 87.19 96 HIS A O 1
ATOM 768 N N . GLY A 1 97 ? -1.196 -0.051 -13.866 1.00 90.38 97 GLY A N 1
ATOM 769 C CA . GLY A 1 97 ? -0.747 -1.430 -13.815 1.00 90.38 97 GLY A CA 1
ATOM 770 C C . GLY A 1 97 ? 0.612 -1.600 -14.478 1.00 90.38 97 GLY A C 1
ATOM 771 O O . GLY A 1 97 ? 0.777 -1.238 -15.642 1.00 90.38 97 GLY A O 1
ATOM 772 N N . VAL A 1 98 ? 1.543 -2.208 -13.752 1.00 91.06 98 VAL A N 1
ATOM 773 C CA . VAL A 1 98 ? 2.895 -2.538 -14.213 1.00 91.06 98 VAL A CA 1
ATOM 774 C C . VAL A 1 98 ? 3.207 -3.980 -13.842 1.00 91.06 98 VAL A C 1
ATOM 776 O O . VAL A 1 98 ? 2.822 -4.432 -12.765 1.00 91.06 98 VAL A O 1
ATOM 779 N N . ASP A 1 99 ? 3.864 -4.711 -14.734 1.00 93.12 99 ASP A N 1
ATOM 780 C CA . ASP A 1 99 ? 4.264 -6.086 -14.456 1.00 93.12 99 ASP A CA 1
ATOM 781 C C . ASP A 1 99 ? 5.548 -6.056 -13.622 1.00 93.12 99 ASP A C 1
ATOM 783 O O . ASP A 1 99 ? 6.547 -5.478 -14.039 1.00 93.12 99 ASP A O 1
ATOM 787 N N . LEU A 1 100 ? 5.504 -6.632 -12.421 1.00 94.12 100 LEU A N 1
ATOM 788 C CA . LEU A 1 100 ? 6.638 -6.687 -11.499 1.00 94.12 100 LEU A CA 1
ATOM 789 C C . LEU A 1 100 ? 6.916 -8.134 -11.116 1.00 94.12 100 LEU A C 1
ATOM 791 O O . LEU A 1 100 ? 5.993 -8.912 -10.865 1.00 94.12 100 LEU A O 1
ATOM 795 N N . PHE A 1 101 ? 8.195 -8.488 -11.021 1.00 96.38 101 PHE A N 1
ATOM 796 C CA . PHE A 1 101 ? 8.595 -9.804 -10.545 1.00 96.38 101 PHE A CA 1
ATOM 797 C C . PHE A 1 101 ? 8.415 -9.909 -9.028 1.00 96.38 101 PHE A C 1
ATOM 799 O O . PHE A 1 101 ? 8.929 -9.081 -8.268 1.00 96.38 101 PHE A O 1
ATOM 806 N N . ASN A 1 102 ? 7.707 -10.946 -8.586 1.00 97.75 102 ASN A N 1
ATOM 807 C CA . ASN A 1 102 ? 7.526 -11.273 -7.183 1.00 97.75 102 ASN A CA 1
ATOM 808 C C . ASN A 1 102 ? 8.472 -12.414 -6.779 1.00 97.75 102 ASN A C 1
ATOM 810 O O . ASN A 1 102 ? 8.439 -13.528 -7.302 1.00 97.75 102 ASN A O 1
ATOM 814 N N . THR A 1 103 ? 9.327 -12.134 -5.802 1.00 97.50 103 THR A N 1
ATOM 815 C CA . THR A 1 103 ? 10.351 -13.062 -5.313 1.00 97.50 103 THR A CA 1
ATOM 816 C C . THR A 1 103 ? 9.802 -14.194 -4.445 1.00 97.50 103 THR A C 1
ATOM 818 O O . THR A 1 103 ? 10.499 -15.202 -4.296 1.00 97.50 103 THR A O 1
ATOM 821 N N . ILE A 1 104 ? 8.589 -14.058 -3.900 1.00 96.50 104 ILE A N 1
ATOM 822 C CA . ILE A 1 104 ? 7.898 -15.071 -3.092 1.00 96.50 104 ILE A CA 1
ATOM 823 C C . ILE A 1 104 ? 7.187 -16.064 -4.015 1.00 96.50 104 ILE A C 1
ATOM 825 O O . ILE A 1 104 ? 7.428 -17.263 -3.906 1.00 96.50 104 ILE A O 1
ATOM 829 N N . SER A 1 105 ? 6.367 -15.576 -4.955 1.00 96.12 105 SER A N 1
ATOM 830 C CA . SER A 1 105 ? 5.642 -16.435 -5.909 1.00 96.12 105 SER A CA 1
ATOM 831 C C . SER A 1 105 ? 6.510 -16.930 -7.072 1.00 96.12 105 SER A C 1
ATOM 833 O O . SER A 1 105 ? 6.131 -17.881 -7.748 1.00 96.12 105 SER A O 1
ATOM 835 N N . LYS A 1 106 ? 7.691 -16.324 -7.286 1.00 97.25 106 LYS A N 1
ATOM 836 C CA . LYS A 1 106 ? 8.599 -16.584 -8.422 1.00 97.25 106 LYS A CA 1
ATOM 837 C C . LYS A 1 106 ? 7.960 -16.302 -9.786 1.00 97.25 106 LYS A C 1
ATOM 839 O O . LYS A 1 106 ? 8.331 -16.921 -10.781 1.00 97.25 106 LYS A O 1
ATOM 844 N N . MET A 1 107 ? 7.018 -15.364 -9.841 1.00 96.62 107 MET A N 1
ATOM 845 C CA . MET A 1 107 ? 6.276 -15.015 -11.051 1.00 96.62 107 MET A CA 1
ATOM 846 C C . MET A 1 107 ? 6.222 -13.502 -11.263 1.00 96.62 107 MET A C 1
ATOM 848 O O . MET A 1 107 ? 6.293 -12.726 -10.310 1.00 96.62 107 MET A O 1
ATOM 852 N N . SER A 1 108 ? 6.073 -13.085 -12.522 1.00 95.81 108 SER A N 1
ATOM 853 C CA . SER A 1 108 ? 5.710 -11.705 -12.854 1.00 95.81 108 SER A CA 1
ATOM 854 C C . SER A 1 108 ? 4.204 -11.522 -12.722 1.00 95.81 108 SER A C 1
ATOM 856 O O . SER A 1 108 ? 3.423 -12.283 -13.293 1.00 95.81 108 SER A O 1
ATOM 858 N N . GLU A 1 109 ? 3.800 -10.499 -11.979 1.00 94.50 109 GLU A N 1
ATOM 859 C CA . GLU A 1 109 ? 2.403 -10.188 -11.703 1.00 94.50 109 GLU A CA 1
ATOM 860 C C . GLU A 1 109 ? 2.116 -8.732 -12.052 1.00 94.50 109 GLU A C 1
ATOM 862 O O . GLU A 1 109 ? 2.925 -7.838 -11.793 1.00 94.50 109 GLU A O 1
ATOM 867 N N . ARG A 1 110 ? 0.929 -8.478 -12.605 1.00 93.69 110 ARG A N 1
ATOM 868 C CA . ARG A 1 110 ? 0.489 -7.120 -12.913 1.00 93.69 110 ARG A CA 1
ATOM 869 C C . ARG A 1 110 ? 0.040 -6.404 -11.642 1.00 93.69 110 ARG A C 1
ATOM 871 O O . ARG A 1 110 ? -1.070 -6.622 -11.154 1.00 93.69 110 ARG A O 1
ATOM 878 N N . VAL A 1 111 ? 0.871 -5.502 -11.137 1.00 94.12 111 VAL A N 1
ATOM 879 C CA . VAL A 1 111 ? 0.613 -4.710 -9.933 1.00 94.12 111 VAL A CA 1
ATOM 880 C C . VAL A 1 111 ? -0.146 -3.439 -10.282 1.00 94.12 111 VAL A C 1
ATOM 882 O O . VAL A 1 111 ? 0.367 -2.574 -10.988 1.00 94.12 111 VAL A O 1
ATOM 885 N N . ASN A 1 112 ? -1.362 -3.297 -9.749 1.00 94.06 112 ASN A N 1
ATOM 886 C CA . ASN A 1 112 ? -2.183 -2.094 -9.892 1.00 94.06 112 ASN A CA 1
ATOM 887 C C . ASN A 1 112 ? -2.880 -1.748 -8.563 1.00 94.06 112 ASN A C 1
ATOM 889 O O . ASN A 1 112 ? -3.736 -2.494 -8.087 1.00 94.06 112 ASN A O 1
ATOM 893 N N . ILE A 1 113 ? -2.576 -0.574 -8.000 1.00 94.62 113 ILE A N 1
ATOM 894 C CA . ILE A 1 113 ? -3.088 -0.118 -6.693 1.00 94.62 113 ILE A CA 1
ATOM 895 C C . ILE A 1 113 ? -4.611 0.093 -6.704 1.00 94.62 113 ILE A C 1
ATOM 897 O O . ILE A 1 113 ? -5.263 0.009 -5.664 1.00 94.62 113 ILE A O 1
ATOM 901 N N . ASN A 1 114 ? -5.222 0.330 -7.868 1.00 92.88 114 ASN A N 1
ATOM 902 C CA . ASN A 1 114 ? -6.676 0.428 -7.979 1.00 92.88 114 ASN A CA 1
ATOM 903 C C . ASN A 1 114 ? -7.390 -0.916 -7.777 1.00 92.88 114 ASN A C 1
ATOM 905 O O . ASN A 1 114 ? -8.606 -0.905 -7.546 1.00 92.88 114 ASN A O 1
ATOM 909 N N . GLN A 1 115 ? -6.689 -2.050 -7.880 1.00 94.62 115 GLN A N 1
ATOM 910 C CA . GLN A 1 115 ? -7.302 -3.361 -7.706 1.00 94.62 115 GLN A CA 1
ATOM 911 C C . GLN A 1 115 ? -7.608 -3.634 -6.223 1.00 94.62 115 GLN A C 1
ATOM 913 O O . GLN A 1 115 ? -6.726 -3.491 -5.373 1.00 94.62 115 GLN A O 1
ATOM 918 N N . PRO A 1 116 ? -8.834 -4.086 -5.889 1.00 95.31 116 PRO A N 1
ATOM 919 C CA . PRO A 1 116 ? -9.223 -4.366 -4.505 1.00 95.31 116 PRO A CA 1
ATOM 920 C C . PRO A 1 116 ? -8.314 -5.369 -3.780 1.00 95.31 116 PRO A C 1
ATOM 922 O O . PRO A 1 116 ? -8.129 -5.248 -2.572 1.00 95.31 116 PRO A O 1
ATOM 925 N N . GLY A 1 117 ? -7.717 -6.325 -4.505 1.00 96.31 117 GLY A N 1
ATOM 926 C CA . GLY A 1 117 ? -6.780 -7.303 -3.940 1.00 96.31 117 GLY A CA 1
ATOM 927 C C . GLY A 1 117 ? -5.550 -6.651 -3.300 1.00 96.31 117 GLY A C 1
ATOM 928 O O . GLY A 1 117 ? -5.239 -6.941 -2.147 1.00 96.31 117 GLY A O 1
ATOM 929 N N . PHE A 1 118 ? -4.914 -5.702 -3.992 1.00 96.62 118 PHE A N 1
ATOM 930 C CA . PHE A 1 118 ? -3.784 -4.944 -3.444 1.00 96.62 118 PHE A CA 1
ATOM 931 C C . PHE A 1 118 ? -4.211 -4.032 -2.295 1.00 96.62 118 PHE A C 1
ATOM 933 O O . PHE A 1 118 ? -3.560 -4.004 -1.254 1.00 96.62 118 PHE A O 1
ATOM 940 N N . VAL A 1 119 ? -5.351 -3.344 -2.429 1.00 97.56 119 VAL A N 1
ATOM 941 C CA . VAL A 1 119 ? -5.898 -2.501 -1.350 1.00 97.56 119 VAL A CA 1
ATOM 942 C C . VAL A 1 119 ? -6.110 -3.307 -0.069 1.00 97.56 119 VAL A C 1
ATOM 944 O O . VAL A 1 119 ? -5.763 -2.834 1.013 1.00 97.56 119 VAL A O 1
ATOM 947 N N . ARG A 1 120 ? -6.620 -4.541 -0.181 1.00 98.38 120 ARG A N 1
ATOM 948 C CA . ARG A 1 120 ? -6.763 -5.455 0.957 1.00 98.38 120 ARG A CA 1
ATOM 949 C C . ARG A 1 120 ? -5.424 -5.716 1.642 1.00 98.38 120 ARG A C 1
ATOM 951 O O . ARG A 1 120 ? -5.343 -5.593 2.859 1.00 98.38 120 ARG A O 1
ATOM 958 N N . GLN A 1 121 ? -4.393 -6.065 0.875 1.00 98.00 121 GLN A N 1
ATOM 959 C CA . GLN A 1 121 ? -3.062 -6.360 1.416 1.00 98.00 121 GLN A CA 1
ATOM 960 C C . GLN A 1 121 ? -2.440 -5.131 2.092 1.00 98.00 121 GLN A C 1
ATOM 962 O O . GLN A 1 121 ? -1.905 -5.235 3.191 1.00 98.00 121 GLN A O 1
ATOM 967 N N . PHE A 1 122 ? -2.590 -3.945 1.501 1.00 98.19 122 PHE A N 1
ATOM 968 C CA . PHE A 1 122 ? -2.098 -2.705 2.098 1.00 98.19 122 PHE A CA 1
ATOM 969 C C . PHE A 1 122 ? -2.799 -2.346 3.410 1.00 98.19 122 PHE A C 1
ATOM 971 O O . PHE A 1 122 ? -2.145 -1.880 4.343 1.00 98.19 122 PHE A O 1
ATOM 978 N N . ILE A 1 123 ? -4.111 -2.577 3.507 1.00 98.31 123 ILE A N 1
ATOM 979 C CA . ILE A 1 123 ? -4.838 -2.383 4.764 1.00 98.31 123 ILE A CA 1
ATOM 980 C C . ILE A 1 123 ? -4.343 -3.369 5.829 1.00 98.31 123 ILE A C 1
ATOM 982 O O . ILE A 1 123 ? -4.107 -2.950 6.959 1.00 98.31 123 ILE A O 1
ATOM 986 N N . LEU A 1 124 ? -4.127 -4.640 5.475 1.00 98.50 124 LEU A N 1
ATOM 987 C CA . LEU A 1 124 ? -3.581 -5.638 6.401 1.00 98.50 124 LEU A CA 1
ATOM 988 C C . LEU A 1 124 ? -2.192 -5.246 6.919 1.00 98.50 124 LEU A C 1
ATOM 990 O O . LEU A 1 124 ? -1.987 -5.237 8.127 1.00 98.50 124 LEU A O 1
ATOM 994 N N . LEU A 1 125 ? -1.285 -4.807 6.043 1.00 98.31 125 LEU A N 1
ATOM 995 C CA . LEU A 1 125 ? 0.030 -4.295 6.452 1.00 98.31 125 LEU A CA 1
ATOM 996 C C . LEU A 1 125 ? -0.076 -3.043 7.338 1.00 98.31 125 LEU A C 1
ATOM 998 O O . LEU A 1 125 ? 0.714 -2.857 8.260 1.00 98.31 125 LEU A O 1
ATOM 1002 N N . GLY A 1 126 ? -1.059 -2.172 7.088 1.00 98.06 126 GLY A N 1
ATOM 1003 C CA . GLY A 1 126 ? -1.346 -1.037 7.966 1.00 98.06 126 GLY A CA 1
ATOM 1004 C C . GLY A 1 126 ? -1.787 -1.476 9.366 1.00 98.06 126 GLY A C 1
ATOM 1005 O O . GLY A 1 126 ? -1.344 -0.892 10.355 1.00 98.06 126 GLY A O 1
ATOM 1006 N N . ILE A 1 127 ? -2.620 -2.517 9.451 1.00 97.94 127 ILE A N 1
ATOM 1007 C CA . ILE A 1 127 ? -3.056 -3.123 10.718 1.00 97.94 127 ILE A CA 1
ATOM 1008 C C . ILE A 1 127 ? -1.869 -3.751 11.453 1.00 97.94 127 ILE A C 1
ATOM 1010 O O . ILE A 1 127 ? -1.697 -3.501 12.644 1.00 97.94 127 ILE A O 1
ATOM 1014 N N . GLU A 1 128 ? -1.011 -4.490 10.747 1.00 97.94 128 GLU A N 1
ATOM 1015 C CA . GLU A 1 128 ? 0.238 -5.037 11.298 1.00 97.94 128 GLU A CA 1
ATOM 1016 C C . GLU A 1 128 ? 1.160 -3.937 11.845 1.00 97.94 128 GLU A C 1
ATOM 1018 O O . GLU A 1 128 ? 1.798 -4.117 12.880 1.00 97.94 128 GLU A O 1
ATOM 1023 N N . ASN A 1 129 ? 1.174 -2.762 11.210 1.00 97.62 129 ASN A N 1
ATOM 1024 C CA . ASN A 1 129 ? 1.911 -1.588 11.685 1.00 97.62 129 ASN A CA 1
ATOM 1025 C C . ASN A 1 129 ? 1.160 -0.782 12.774 1.00 97.62 129 ASN A C 1
ATOM 1027 O O . ASN A 1 129 ? 1.555 0.341 13.094 1.00 97.62 129 ASN A O 1
ATOM 1031 N N . GLY A 1 130 ? 0.082 -1.323 13.350 1.00 97.69 130 GLY A N 1
ATOM 1032 C CA . GLY A 1 130 ? -0.619 -0.752 14.503 1.00 97.69 130 GLY A CA 1
ATOM 1033 C C . GLY A 1 130 ? -1.804 0.163 14.178 1.00 97.69 130 GLY A C 1
ATOM 1034 O O . GLY A 1 130 ? -2.315 0.846 15.074 1.00 97.69 130 GLY A O 1
ATOM 1035 N N . TRP A 1 131 ? -2.273 0.215 12.929 1.00 98.25 131 TRP A N 1
ATOM 1036 C CA . TRP A 1 131 ? -3.509 0.928 12.603 1.00 98.25 131 TRP A CA 1
ATOM 1037 C C . TRP A 1 131 ? -4.751 0.124 13.003 1.00 98.25 131 TRP A C 1
ATOM 1039 O O . TRP A 1 131 ? -4.921 -1.028 12.624 1.00 98.25 131 TRP A O 1
ATOM 1049 N N . THR A 1 132 ? -5.679 0.759 13.714 1.00 96.94 132 THR A N 1
ATOM 1050 C CA . THR A 1 132 ? -6.939 0.138 14.171 1.00 96.94 132 THR A CA 1
ATOM 1051 C C . THR A 1 132 ? -8.182 0.779 13.548 1.00 96.94 132 THR A C 1
ATOM 1053 O O . THR A 1 132 ? -9.310 0.441 13.902 1.00 96.94 132 THR A O 1
ATOM 1056 N N . GLY A 1 133 ? -8.005 1.794 12.692 1.00 96.31 133 GLY A N 1
ATOM 1057 C CA . GLY A 1 133 ? -9.094 2.659 12.217 1.00 96.31 133 GLY A CA 1
ATOM 1058 C C . GLY A 1 133 ? -9.655 3.617 13.275 1.00 96.31 133 GLY A C 1
ATOM 1059 O O . GLY A 1 133 ? -10.516 4.442 12.969 1.00 96.31 133 GLY A O 1
ATOM 1060 N N . LYS A 1 134 ? -9.172 3.533 14.523 1.00 96.62 134 LYS A N 1
ATOM 1061 C CA . LYS A 1 134 ? -9.574 4.382 15.657 1.00 96.62 134 LYS A CA 1
ATOM 1062 C C . LYS A 1 134 ? -8.417 5.204 16.234 1.00 96.62 134 LYS A C 1
ATOM 1064 O O . LYS A 1 134 ? -8.635 5.992 17.149 1.00 96.62 134 LYS A O 1
ATOM 1069 N N . ASN A 1 135 ? -7.215 5.058 15.686 1.00 97.62 135 ASN A N 1
ATOM 1070 C CA . ASN A 1 135 ? -6.006 5.772 16.079 1.00 97.62 135 ASN A CA 1
ATOM 1071 C C . ASN A 1 135 ? -5.297 6.358 14.855 1.00 97.62 135 ASN A C 1
ATOM 1073 O O . ASN A 1 135 ? -5.373 5.814 13.754 1.00 97.62 135 ASN A O 1
ATOM 1077 N N . LYS A 1 136 ? -4.566 7.453 15.069 1.00 96.12 136 LYS A N 1
ATOM 1078 C CA . LYS A 1 136 ? -3.649 7.994 14.067 1.00 96.12 136 LYS A CA 1
ATOM 1079 C C . LYS A 1 136 ? -2.341 7.206 14.108 1.00 96.12 136 LYS A C 1
ATOM 1081 O O . LYS A 1 136 ? -1.794 6.996 15.188 1.00 96.12 136 LYS A O 1
ATOM 1086 N N . ILE A 1 137 ? -1.833 6.844 12.938 1.00 97.44 137 ILE A N 1
ATOM 1087 C CA . ILE A 1 137 ? -0.457 6.379 12.754 1.00 97.44 137 ILE A CA 1
ATOM 1088 C C . ILE A 1 137 ? 0.259 7.301 11.750 1.00 97.44 137 ILE A C 1
ATOM 1090 O O . ILE A 1 137 ? -0.417 8.079 11.068 1.00 97.44 137 ILE A O 1
ATOM 1094 N N . PRO A 1 138 ? 1.60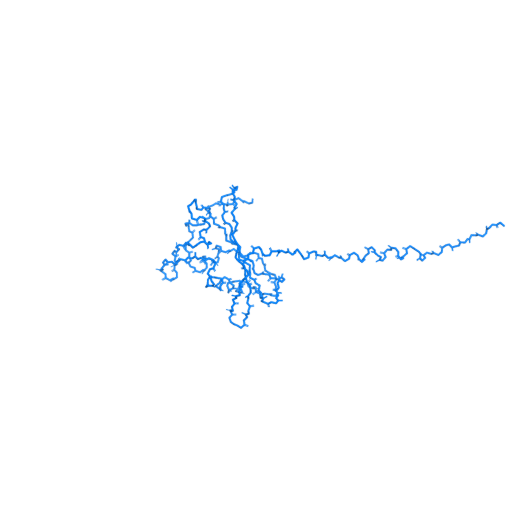2 7.282 11.672 1.00 97.56 138 PRO A N 1
ATOM 1095 C CA . PRO A 1 138 ? 2.337 8.042 10.662 1.00 97.56 138 PRO A CA 1
ATOM 1096 C C . PRO A 1 138 ? 1.959 7.645 9.227 1.00 97.56 138 PRO A C 1
ATOM 1098 O O . PRO A 1 138 ? 1.453 6.546 8.995 1.00 97.56 138 PRO A O 1
ATOM 1101 N N . LEU A 1 139 ? 2.254 8.518 8.261 1.00 97.25 139 LEU A N 1
ATOM 1102 C CA . LEU A 1 139 ? 2.146 8.202 6.834 1.00 97.25 139 LEU A CA 1
ATOM 1103 C C . LEU A 1 139 ? 3.004 6.973 6.501 1.00 97.25 139 LEU A C 1
ATOM 1105 O O . LEU A 1 139 ? 4.161 6.887 6.916 1.00 97.25 139 LEU A O 1
ATOM 1109 N N . GLN A 1 140 ? 2.435 6.016 5.773 1.00 97.94 140 GLN A N 1
ATOM 1110 C CA . GLN A 1 140 ? 3.108 4.765 5.436 1.00 97.94 140 GLN A CA 1
ATOM 1111 C C . GLN A 1 140 ? 3.776 4.835 4.059 1.00 97.94 140 GLN A C 1
ATOM 1113 O O . GLN A 1 140 ? 3.214 5.371 3.102 1.00 97.94 140 GLN A O 1
ATOM 1118 N N . ASN A 1 141 ? 4.959 4.227 3.949 1.00 95.81 141 ASN A N 1
ATOM 1119 C CA . ASN A 1 141 ? 5.698 4.117 2.694 1.00 95.81 141 ASN A CA 1
ATOM 1120 C C . ASN A 1 141 ? 5.192 2.922 1.866 1.00 95.81 141 ASN A C 1
ATOM 1122 O O . ASN A 1 141 ? 5.518 1.766 2.153 1.00 95.81 141 ASN A O 1
ATOM 1126 N N . GLY A 1 142 ? 4.436 3.208 0.806 1.00 95.19 142 GLY A N 1
ATOM 1127 C CA . GLY A 1 142 ? 3.850 2.216 -0.091 1.00 95.19 142 GLY A CA 1
ATOM 1128 C C . GLY A 1 142 ? 4.876 1.409 -0.892 1.00 95.19 142 GLY A C 1
ATOM 1129 O O . GLY A 1 142 ? 4.673 0.215 -1.116 1.00 95.19 142 GLY A O 1
ATOM 1130 N N . MET A 1 143 ? 6.026 1.998 -1.241 1.00 94.62 143 MET A N 1
ATOM 1131 C CA . MET A 1 143 ? 7.127 1.253 -1.875 1.00 94.62 143 MET A CA 1
ATOM 1132 C C . MET A 1 143 ? 7.714 0.223 -0.904 1.00 94.62 143 MET A C 1
ATOM 1134 O O . MET A 1 143 ? 8.003 -0.909 -1.284 1.00 94.62 143 MET A O 1
ATOM 1138 N N . GLY A 1 144 ? 7.816 0.580 0.380 1.00 95.94 144 GLY A N 1
ATOM 1139 C CA . GLY A 1 144 ? 8.196 -0.357 1.437 1.00 95.94 144 GLY A CA 1
ATOM 1140 C C . GLY A 1 144 ? 7.211 -1.522 1.576 1.00 95.94 144 GLY A C 1
ATOM 1141 O O . GLY A 1 144 ? 7.636 -2.660 1.765 1.00 95.94 144 GLY A O 1
ATOM 1142 N N . PHE A 1 145 ? 5.909 -1.266 1.427 1.00 97.38 145 PHE A N 1
ATOM 1143 C CA . PHE A 1 145 ? 4.883 -2.315 1.466 1.00 97.38 145 PHE A CA 1
ATOM 1144 C C . PHE A 1 145 ? 5.007 -3.267 0.275 1.00 97.38 145 PHE A C 1
ATOM 1146 O O . PHE A 1 145 ? 4.997 -4.477 0.471 1.00 97.38 145 PHE A O 1
ATOM 1153 N N . LEU A 1 146 ? 5.209 -2.748 -0.941 1.00 96.56 146 LEU A N 1
ATOM 1154 C CA . LEU A 1 146 ? 5.454 -3.582 -2.124 1.00 96.56 146 LEU A CA 1
ATOM 1155 C C . LEU A 1 146 ? 6.678 -4.496 -1.945 1.00 96.56 146 LEU A C 1
ATOM 1157 O O . LEU A 1 146 ? 6.592 -5.684 -2.251 1.00 96.56 146 LEU A O 1
ATOM 1161 N N . ARG A 1 147 ? 7.778 -3.996 -1.362 1.00 96.19 147 ARG A N 1
ATOM 1162 C CA . ARG A 1 147 ? 8.940 -4.847 -1.040 1.00 96.19 147 ARG A CA 1
ATOM 1163 C C . ARG A 1 147 ? 8.613 -5.925 -0.009 1.00 96.19 147 ARG A C 1
ATOM 1165 O O . ARG A 1 147 ? 9.021 -7.066 -0.191 1.00 96.19 147 ARG A O 1
ATOM 1172 N N . LYS A 1 148 ? 7.862 -5.594 1.052 1.00 96.69 148 LYS A N 1
ATOM 1173 C CA . LYS A 1 148 ? 7.407 -6.586 2.049 1.00 96.69 148 LYS A CA 1
ATOM 1174 C C . LYS A 1 148 ? 6.552 -7.690 1.415 1.00 96.69 148 LYS A C 1
ATOM 1176 O O . LYS A 1 148 ? 6.619 -8.828 1.856 1.00 96.69 148 LYS A O 1
ATOM 1181 N N . MET A 1 149 ? 5.794 -7.363 0.369 1.00 96.12 149 MET A N 1
ATOM 1182 C CA . MET A 1 149 ? 5.000 -8.323 -0.410 1.00 96.12 149 MET A CA 1
ATOM 1183 C C . MET A 1 149 ? 5.824 -9.099 -1.455 1.00 96.12 149 MET A C 1
ATOM 1185 O O . MET A 1 149 ? 5.269 -9.920 -2.181 1.00 96.12 149 MET A O 1
ATOM 1189 N N . GLY A 1 150 ? 7.140 -8.869 -1.529 1.00 97.06 150 GLY A N 1
ATOM 1190 C CA . GLY A 1 150 ? 8.071 -9.636 -2.355 1.00 97.06 150 GLY A CA 1
ATOM 1191 C C . GLY A 1 150 ? 8.389 -9.042 -3.726 1.00 97.06 150 GLY A C 1
ATOM 1192 O O . GLY A 1 150 ? 9.135 -9.674 -4.473 1.00 97.06 150 GLY A O 1
ATOM 1193 N N . TYR A 1 151 ? 7.872 -7.861 -4.077 1.00 96.44 151 TYR A N 1
ATOM 1194 C CA . TYR A 1 151 ? 8.086 -7.268 -5.402 1.00 96.44 151 TYR A CA 1
ATOM 1195 C C . TYR A 1 151 ? 9.452 -6.583 -5.540 1.00 96.44 151 TYR A C 1
ATOM 1197 O O . TYR A 1 151 ? 9.871 -5.818 -4.666 1.00 96.44 151 TYR A O 1
ATOM 1205 N N . ILE A 1 152 ? 10.106 -6.809 -6.682 1.00 94.75 152 ILE A N 1
ATOM 1206 C CA . ILE A 1 152 ? 11.286 -6.054 -7.129 1.00 94.75 152 ILE A CA 1
ATOM 1207 C C . ILE A 1 152 ? 10.818 -4.747 -7.776 1.00 94.75 152 ILE A C 1
ATOM 1209 O O . ILE A 1 152 ? 9.920 -4.762 -8.614 1.00 94.75 152 ILE A O 1
ATOM 1213 N N . LEU A 1 153 ? 11.405 -3.610 -7.379 1.00 91.94 153 LEU A N 1
ATOM 1214 C CA . LEU A 1 153 ? 10.900 -2.271 -7.729 1.00 91.94 153 LEU A CA 1
ATOM 1215 C C . LEU A 1 153 ? 11.881 -1.423 -8.546 1.00 91.94 153 LEU A C 1
ATOM 1217 O O . LEU A 1 153 ? 11.578 -0.263 -8.820 1.00 91.94 153 LEU A O 1
ATOM 1221 N N . ASP A 1 154 ? 13.031 -1.964 -8.942 1.00 87.62 154 ASP A N 1
ATOM 1222 C CA . ASP A 1 154 ? 14.130 -1.209 -9.569 1.00 87.62 154 ASP A CA 1
ATOM 1223 C C . ASP A 1 154 ? 13.683 -0.447 -10.830 1.00 87.62 154 ASP A C 1
ATOM 1225 O O . ASP A 1 154 ? 14.120 0.675 -11.109 1.00 87.62 154 ASP A O 1
ATOM 1229 N N . GLU A 1 155 ? 12.721 -1.017 -11.553 1.00 82.25 155 GLU A N 1
ATOM 1230 C CA . GLU A 1 155 ? 12.166 -0.457 -12.783 1.00 82.25 155 GLU A CA 1
ATOM 1231 C C . GLU A 1 155 ? 11.251 0.754 -12.561 1.00 82.25 155 GLU A C 1
ATOM 1233 O O . GLU A 1 155 ? 11.086 1.561 -13.478 1.00 82.25 155 GLU A O 1
ATOM 1238 N N . ILE A 1 156 ? 10.698 0.934 -11.357 1.00 85.88 156 ILE A N 1
ATOM 1239 C CA . ILE A 1 156 ? 9.726 1.997 -11.033 1.00 85.88 156 ILE A CA 1
ATOM 1240 C C . ILE A 1 156 ? 10.166 2.913 -9.883 1.00 85.88 156 ILE A C 1
ATOM 1242 O O . ILE A 1 156 ? 9.621 4.005 -9.708 1.00 85.88 156 ILE A O 1
ATOM 1246 N N . GLN A 1 157 ? 11.159 2.500 -9.099 1.00 81.69 157 GLN A N 1
ATOM 1247 C CA . GLN A 1 157 ? 11.648 3.249 -7.950 1.00 81.69 157 GLN A CA 1
ATOM 1248 C C . GLN A 1 157 ? 12.555 4.415 -8.379 1.00 81.69 157 GLN A C 1
ATOM 1250 O O . GLN A 1 157 ? 13.396 4.283 -9.272 1.00 81.69 157 GLN A O 1
ATOM 1255 N N . CYS A 1 158 ? 12.429 5.553 -7.690 1.00 73.25 158 CYS A N 1
ATOM 1256 C CA . CYS A 1 158 ? 13.420 6.630 -7.731 1.00 73.25 158 CYS A CA 1
ATOM 1257 C C . CYS A 1 158 ? 14.772 6.125 -7.177 1.00 73.25 158 CYS A C 1
ATOM 1259 O O . CYS A 1 158 ? 14.830 5.660 -6.039 1.00 73.25 158 CYS A O 1
ATOM 1261 N N . HIS A 1 159 ? 15.860 6.222 -7.950 1.00 57.00 159 HIS A N 1
ATOM 1262 C CA . HIS A 1 159 ? 17.205 5.781 -7.529 1.00 57.00 159 HIS A CA 1
ATOM 1263 C C . HIS A 1 159 ? 18.049 6.867 -6.830 1.00 57.00 159 HIS A C 1
ATOM 1265 O O . HIS A 1 159 ? 19.197 6.626 -6.492 1.00 57.00 159 HIS A O 1
ATOM 1271 N N . ASN A 1 160 ? 17.480 8.045 -6.578 1.00 51.03 160 ASN A N 1
ATOM 1272 C CA . ASN A 1 160 ? 18.042 9.165 -5.812 1.00 51.03 160 ASN A CA 1
ATOM 1273 C C . ASN A 1 160 ? 16.862 9.983 -5.262 1.00 51.03 160 ASN A C 1
ATOM 1275 O O . ASN A 1 160 ? 15.750 9.754 -5.756 1.00 51.03 160 ASN A O 1
ATOM 1279 N N . PRO A 1 161 ? 17.021 10.869 -4.252 1.00 47.75 161 PRO A N 1
ATOM 1280 C CA . PRO A 1 161 ? 15.882 11.608 -3.722 1.00 47.75 161 PRO A CA 1
ATOM 1281 C C . PRO A 1 161 ? 15.187 12.344 -4.867 1.00 47.75 161 PRO A C 1
ATOM 1283 O O . PRO A 1 161 ? 15.728 13.272 -5.460 1.00 47.75 161 PRO A O 1
ATOM 1286 N N . CYS A 1 162 ? 13.990 11.862 -5.186 1.00 51.78 162 CYS A N 1
ATOM 1287 C CA . CYS A 1 162 ? 12.977 12.607 -5.900 1.00 51.78 162 CYS A CA 1
ATOM 1288 C C . CYS A 1 162 ? 12.699 13.806 -4.983 1.00 51.78 162 CYS A C 1
ATOM 1290 O O . CYS A 1 162 ? 12.225 13.600 -3.871 1.00 51.78 162 CYS A O 1
ATOM 1292 N N . SER A 1 163 ? 13.217 14.977 -5.358 1.00 41.22 163 SER A N 1
ATOM 1293 C CA . SER A 1 163 ? 13.594 16.087 -4.471 1.00 41.22 163 SER A CA 1
ATOM 1294 C C . SER A 1 163 ? 12.589 16.386 -3.351 1.00 41.22 163 SER A C 1
ATOM 1296 O O . SER A 1 163 ? 11.385 16.430 -3.586 1.00 41.22 163 SER A O 1
ATOM 1298 N N . SER A 1 164 ? 13.162 16.593 -2.160 1.00 39.94 164 SER A N 1
ATOM 1299 C CA . SER A 1 164 ? 12.588 17.044 -0.879 1.00 39.94 164 SER A CA 1
ATOM 1300 C C . SER A 1 164 ? 11.581 18.183 -0.956 1.00 39.94 164 SER A C 1
ATOM 1302 O O . SER A 1 164 ? 11.878 19.139 -1.708 1.00 39.94 164 SER A O 1
#

pLDDT: mean 79.65, std 23.01, range [34.53, 98.5]

Secondary structure (DSSP, 8-state):
--------THHHHTTTTTTS--------------S--EEEEETTEEEEEEEEEEEETTTTEEEEEEEEEETTEEEEEEEEEEEEE--TTTSSHHHH-EEEEETTTTEEEEE-TTSHHHHHHHHHHHHHTT--SSS--PPEEHHHHHHHTTB--TTTS-SS----

Foldseek 3Di:
DDDDDDDDPVPVVVVVVVVVPPPPPPVPPPPPLPFDWDWDDDPPFIKIKGWDWDADPVLQKIKIWIWMAGPVQPPATQIEIEIWHHDPPQGQCQQRWDFWQFQVVRDTDTHHCPDVVNVNQVVVVSVVVPDPSPDHDDYHYVVVSCVVRRTDCPVIHDPDPSDD

Sequence (164 aa):
MPIIGFMSTLSVLLRIEKFLSGGNQLQQSKTSMSGKLRNIVIGDQDYVYTVNSKYDKVNKVDSISLRAFLKGNRKFPLEIEFVTKEQFIVGSPLFHGVDLFNTISKMSERVNINQPGFVRQFILLGIENGWTGKNKIPLQNGMGFLRKMGYILDEIQCHNPCSS

Radius of gyration: 25.3 Å; chains: 1; bounding box: 40×86×68 Å